Protein AF-A0A2E2VSA3-F1 (afdb_monomer)

Sequence (152 aa):
MIFGIPFWGWFSVFSFLLAIVAVYFAVRKPKVTLEYETIEQRTSLLNQCSELEVQWEKKQTECRKTKTQIKASRLSPDEQMNLLGFVDRLEHYCSEYADKVNKVYADIINNSKEDTLHYMNDIATLHRVNNKMRNDLATVDDKLNYARQYYT

Mean predicted aligned error: 12.58 Å

Radius of gyration: 30.44 Å; Cα contacts (8 Å, |Δi|>4): 62; chains: 1; bounding box: 83×21×91 Å

Secondary structure (DSSP, 8-state):
------HHHHHHHHHHHHHHHHHHHHHHHHHHHHHHHHHHHHHHHHHHHHHHHHHHHHHHHHHHHHHHHHHHS---HHHHHHHHHHHHHHHHHHHHHHHHHHHHHHHHHH-SSS-HHHHHHHHHHHHHHHHHHHHHHHHHHHHHHHHHHHH-

Nearest PDB structures (foldseek):
  8iyj-assembly1_U5  TM=3.182E-01  e=1.522E+00  Mus musculus
  8iyj-assembly1_S7  TM=3.814E-01  e=9.035E+00  Mus musculus

pLDDT: mean 75.81, std 9.34, range [35.84, 86.31]

Solvent-accessible surface area (backbone atoms only — not comparable to full-atom values): 8487 Å² total; per-residue (Å²): 138,81,87,78,76,61,73,66,60,57,54,52,52,52,53,51,51,51,49,51,51,50,50,52,50,64,55,48,52,60,51,54,51,52,52,48,54,51,50,52,52,51,52,51,52,49,50,54,45,52,50,50,51,57,57,45,56,53,47,55,54,47,46,54,50,52,48,54,48,51,72,72,45,86,59,55,72,68,58,36,50,52,51,46,56,49,44,52,50,47,58,48,53,50,52,58,48,51,54,50,48,52,48,53,48,50,47,62,73,71,48,90,83,75,52,72,68,56,54,50,51,50,50,53,51,50,51,51,53,52,54,50,52,52,54,56,52,49,55,51,50,52,54,50,51,51,49,53,73,78,68,111

Foldseek 3Di:
DDPDDDPVVVVVVVVVVVVVVVVVCVVVVVVVVVLVVLVVLLVVLLVLLVVLLVLLVVLLVLLVVLLVLLVVFPDDPVVSVVLNVLSVVLNVVSVVLNVLSVVLNVCSVPDSDDPSPVSVVSSVVSVVVSVVSVVVSVVSVVVSVVSVVPVD

Structure (mmCIF, N/CA/C/O backbone):
data_AF-A0A2E2VSA3-F1
#
_entry.id   AF-A0A2E2VSA3-F1
#
loop_
_atom_site.group_PDB
_atom_site.id
_atom_site.type_symbol
_atom_site.label_atom_id
_atom_site.label_alt_id
_atom_site.label_comp_id
_atom_site.label_asym_id
_atom_site.label_entity_id
_atom_site.label_seq_id
_atom_site.pdbx_PDB_ins_code
_atom_site.Cartn_x
_atom_site.Cartn_y
_atom_site.Cartn_z
_atom_site.occupancy
_atom_site.B_iso_or_equiv
_atom_site.auth_seq_id
_atom_site.auth_comp_id
_atom_site.auth_asym_id
_atom_site.auth_atom_id
_atom_site.pdbx_PDB_model_num
ATOM 1 N N . MET A 1 1 ? 58.737 -3.335 -58.495 1.00 35.84 1 MET A N 1
ATOM 2 C CA . MET A 1 1 ? 57.385 -2.780 -58.721 1.00 35.84 1 MET A CA 1
ATOM 3 C C . MET A 1 1 ? 56.669 -2.747 -57.384 1.00 35.84 1 MET A C 1
ATOM 5 O O . MET A 1 1 ? 56.246 -3.791 -56.913 1.00 35.84 1 MET A O 1
ATOM 9 N N . ILE A 1 2 ? 56.623 -1.588 -56.728 1.00 45.88 2 ILE A N 1
ATOM 10 C CA . ILE A 1 2 ? 55.845 -1.406 -55.497 1.00 45.88 2 ILE A CA 1
ATOM 11 C C . ILE A 1 2 ? 54.536 -0.750 -55.938 1.00 45.88 2 ILE A C 1
ATOM 13 O O . ILE A 1 2 ? 54.558 0.349 -56.487 1.00 45.88 2 ILE A O 1
ATOM 17 N N . PHE A 1 3 ? 53.422 -1.467 -55.788 1.00 46.75 3 PHE A N 1
ATOM 18 C CA . PHE A 1 3 ? 52.084 -0.967 -56.095 1.00 46.75 3 PHE A CA 1
ATOM 19 C C . PHE A 1 3 ? 51.751 0.185 -55.137 1.00 46.75 3 PHE A C 1
ATOM 21 O O . PHE A 1 3 ? 51.449 -0.031 -53.966 1.00 46.75 3 PHE A O 1
ATOM 28 N N . GLY A 1 4 ? 51.852 1.419 -55.632 1.00 50.22 4 GLY A N 1
ATOM 29 C CA . GLY A 1 4 ? 51.435 2.617 -54.913 1.00 50.22 4 GLY A CA 1
ATOM 30 C C . GLY A 1 4 ? 49.915 2.710 -54.900 1.00 50.22 4 GLY A C 1
ATOM 31 O O . GLY A 1 4 ? 49.310 3.144 -55.876 1.00 50.22 4 GLY A O 1
ATOM 32 N N . ILE A 1 5 ? 49.291 2.297 -53.800 1.00 58.72 5 ILE A N 1
ATOM 33 C CA . ILE A 1 5 ? 47.885 2.617 -53.537 1.00 58.72 5 ILE A CA 1
ATOM 34 C C . ILE A 1 5 ? 47.813 4.143 -53.342 1.00 58.72 5 ILE A C 1
ATOM 36 O O . ILE A 1 5 ? 48.565 4.672 -52.519 1.00 58.72 5 ILE A O 1
ATOM 40 N N . PRO A 1 6 ? 46.966 4.882 -54.083 1.00 56.97 6 PRO A N 1
ATOM 41 C CA . PRO A 1 6 ? 46.948 6.335 -54.006 1.00 56.97 6 PRO A CA 1
ATOM 42 C C . PRO A 1 6 ? 46.526 6.783 -52.603 1.00 56.97 6 PRO A C 1
ATOM 44 O O . PRO A 1 6 ? 45.507 6.342 -52.071 1.00 56.97 6 PRO A O 1
ATOM 47 N N . PHE A 1 7 ? 47.307 7.696 -52.026 1.00 55.72 7 PHE A N 1
ATOM 48 C CA . PHE A 1 7 ? 47.126 8.306 -50.700 1.00 55.72 7 PHE A CA 1
ATOM 49 C C . PHE A 1 7 ? 45.687 8.817 -50.449 1.00 55.72 7 PHE A C 1
ATOM 51 O O . PHE A 1 7 ? 45.186 8.797 -49.327 1.00 55.72 7 PHE A O 1
ATOM 58 N N . TRP A 1 8 ? 44.977 9.184 -51.520 1.00 54.69 8 TRP A N 1
ATOM 59 C CA . TRP A 1 8 ? 43.578 9.621 -51.517 1.00 54.69 8 TRP A CA 1
ATOM 60 C C . TRP A 1 8 ? 42.565 8.523 -51.143 1.00 54.69 8 TRP A C 1
ATOM 62 O O . TRP A 1 8 ? 41.554 8.816 -50.506 1.00 54.69 8 TRP A O 1
ATOM 72 N N . GLY A 1 9 ? 42.836 7.256 -51.477 1.00 58.00 9 GLY A N 1
ATOM 73 C CA . GLY A 1 9 ? 41.957 6.132 -51.125 1.00 58.00 9 GLY A CA 1
ATOM 74 C C . GLY A 1 9 ? 41.949 5.841 -49.622 1.00 58.00 9 GLY A C 1
ATOM 75 O O . GLY A 1 9 ? 40.901 5.559 -49.046 1.00 58.00 9 GLY A O 1
ATOM 76 N N . TRP A 1 10 ? 43.100 6.003 -48.964 1.00 58.75 10 TRP A N 1
ATOM 77 C CA . TRP A 1 10 ? 43.229 5.837 -47.514 1.00 58.75 10 TRP A CA 1
ATOM 78 C C . TRP A 1 10 ? 42.491 6.933 -46.741 1.00 58.75 10 TRP A C 1
ATOM 80 O O . TRP A 1 10 ? 41.826 6.639 -45.752 1.00 58.75 10 TRP A O 1
ATOM 90 N N . PHE A 1 11 ? 42.530 8.178 -47.225 1.00 63.50 11 PHE A N 1
ATOM 91 C CA . PHE A 1 11 ? 41.836 9.308 -46.597 1.00 63.50 11 PHE A CA 1
ATOM 92 C C . PHE A 1 11 ? 40.303 9.162 -46.641 1.00 63.50 11 PHE A C 1
ATOM 94 O O . PHE A 1 11 ? 39.607 9.507 -45.682 1.00 63.50 11 PHE A O 1
ATOM 101 N N . SER A 1 12 ? 39.778 8.596 -47.735 1.00 68.06 12 SER A N 1
ATOM 102 C CA . SER A 1 12 ? 38.348 8.309 -47.907 1.00 68.06 12 SER A CA 1
ATOM 103 C C . SER A 1 12 ? 37.868 7.193 -46.971 1.00 68.06 12 SER A C 1
ATOM 105 O O . SER A 1 12 ? 36.870 7.369 -46.273 1.00 68.06 12 SER A O 1
ATOM 107 N N . VAL A 1 13 ? 38.618 6.089 -46.870 1.00 73.38 13 VAL A N 1
ATOM 108 C CA . VAL A 1 13 ? 38.295 4.982 -45.953 1.00 73.38 13 VAL A CA 1
ATOM 109 C C . VAL A 1 13 ? 38.389 5.428 -44.493 1.00 73.38 13 VAL A C 1
ATOM 111 O O . VAL A 1 13 ? 37.511 5.105 -43.696 1.00 73.38 13 VAL A O 1
ATOM 114 N N . PHE A 1 14 ? 39.402 6.224 -44.139 1.00 74.38 14 PHE A N 1
ATOM 115 C CA . PHE A 1 14 ? 39.560 6.739 -42.778 1.00 74.38 14 PHE A CA 1
ATOM 116 C C . PHE A 1 14 ? 38.423 7.696 -42.389 1.00 74.38 14 PHE A C 1
ATOM 118 O O . PHE A 1 14 ? 37.871 7.585 -41.295 1.00 74.38 14 PHE A O 1
ATOM 125 N N . SER A 1 15 ? 38.004 8.577 -43.305 1.00 75.88 15 SER A N 1
ATOM 126 C CA . SER A 1 15 ? 36.841 9.456 -43.095 1.00 75.88 15 SER A CA 1
ATOM 127 C C . SER A 1 15 ? 35.540 8.665 -42.951 1.00 75.88 15 SER A C 1
ATOM 129 O O . SER A 1 15 ? 34.712 8.986 -42.100 1.00 75.88 15 SER A O 1
ATOM 131 N N . PHE A 1 16 ? 35.367 7.602 -43.739 1.00 77.75 16 PHE A N 1
ATOM 132 C CA . PHE A 1 16 ? 34.184 6.747 -43.665 1.00 77.75 16 PHE A CA 1
ATOM 133 C C . PHE A 1 16 ? 34.124 5.957 -42.348 1.00 77.75 16 PHE A C 1
ATOM 135 O O . PHE A 1 16 ? 33.075 5.892 -41.710 1.00 77.75 16 PHE A O 1
ATOM 142 N N . LEU A 1 17 ? 35.258 5.426 -41.881 1.00 79.19 17 LEU A N 1
ATOM 143 C CA . LEU A 1 17 ? 35.353 4.754 -40.582 1.00 79.19 17 LEU A CA 1
ATOM 144 C C . LEU A 1 17 ? 35.087 5.716 -39.418 1.00 79.19 17 LEU A C 1
ATOM 146 O O . LEU A 1 17 ? 34.346 5.364 -38.501 1.00 79.19 17 LEU A O 1
ATOM 150 N N . LEU A 1 18 ? 35.615 6.943 -39.468 1.00 80.19 18 LEU A N 1
ATOM 151 C CA . LEU A 1 18 ? 35.315 7.974 -38.470 1.00 80.19 18 LEU A CA 1
ATOM 152 C C . LEU A 1 18 ? 33.827 8.342 -38.454 1.00 80.19 18 LEU A C 1
ATOM 154 O O . LEU A 1 18 ? 33.257 8.491 -37.376 1.00 80.19 18 LEU A O 1
ATOM 158 N N . ALA A 1 19 ? 33.181 8.427 -39.620 1.00 79.94 19 ALA A N 1
ATOM 159 C CA . ALA A 1 19 ? 31.744 8.667 -39.711 1.00 79.94 19 ALA A CA 1
ATOM 160 C C . ALA A 1 19 ? 30.929 7.513 -39.101 1.00 79.94 19 ALA A C 1
ATOM 162 O O . ALA A 1 19 ? 30.007 7.764 -38.328 1.00 79.94 19 ALA A O 1
ATOM 163 N N . ILE A 1 20 ? 31.298 6.254 -39.367 1.00 81.31 20 ILE A N 1
ATOM 164 C CA . ILE A 1 20 ? 30.649 5.079 -38.760 1.00 81.31 20 ILE A CA 1
ATOM 165 C C . ILE A 1 20 ? 30.808 5.096 -37.239 1.00 81.31 20 ILE A C 1
ATOM 167 O O . ILE A 1 20 ? 29.836 4.879 -36.518 1.00 81.31 20 ILE A O 1
ATOM 171 N N . VAL A 1 21 ? 32.011 5.383 -36.738 1.00 80.38 21 VAL A N 1
ATOM 172 C CA . VAL A 1 21 ? 32.281 5.475 -35.299 1.00 80.38 21 VAL A CA 1
ATOM 173 C C . VAL A 1 21 ? 31.478 6.618 -34.673 1.00 80.38 21 VAL A C 1
ATOM 175 O O . VAL A 1 21 ? 30.842 6.420 -33.638 1.00 80.38 21 VAL A O 1
ATOM 178 N N . ALA A 1 22 ? 31.425 7.788 -35.313 1.00 77.12 22 ALA A N 1
ATOM 179 C CA . ALA A 1 22 ? 30.641 8.926 -34.843 1.00 77.12 22 ALA A CA 1
ATOM 180 C C . ALA A 1 22 ? 29.138 8.611 -34.794 1.00 77.12 22 ALA A C 1
ATOM 182 O O . ALA A 1 22 ? 28.503 8.880 -33.777 1.00 77.12 22 ALA A O 1
ATOM 183 N N . VAL A 1 23 ? 28.579 7.980 -35.834 1.00 77.81 23 VAL A N 1
ATOM 184 C CA . VAL A 1 23 ? 27.173 7.536 -35.862 1.00 77.81 23 VAL A CA 1
ATOM 185 C C . VAL A 1 23 ? 26.919 6.469 -34.798 1.00 77.81 23 VAL A C 1
ATOM 187 O O . VAL A 1 23 ? 25.933 6.549 -34.070 1.00 77.81 23 VAL A O 1
ATOM 190 N N . TYR A 1 24 ? 27.826 5.506 -34.636 1.00 76.94 24 TYR A N 1
ATOM 191 C CA . TYR A 1 24 ? 27.725 4.478 -33.604 1.00 76.94 24 TYR A CA 1
ATOM 192 C C . TYR A 1 24 ? 27.683 5.090 -32.197 1.00 76.94 24 TYR A C 1
ATOM 194 O O . TYR A 1 24 ? 26.800 4.754 -31.407 1.00 76.94 24 TYR A O 1
ATOM 202 N N . PHE A 1 25 ? 28.571 6.039 -31.885 1.00 70.38 25 PHE A N 1
ATOM 203 C CA . PHE A 1 25 ? 28.554 6.743 -30.600 1.00 70.38 25 PHE A CA 1
ATOM 204 C C . PHE A 1 25 ? 27.338 7.667 -30.449 1.00 70.38 25 PHE A C 1
ATOM 206 O O . PHE A 1 25 ? 26.762 7.724 -29.361 1.00 70.38 25 PHE A O 1
ATOM 213 N N . ALA A 1 26 ? 26.913 8.344 -31.517 1.00 70.06 26 ALA A N 1
ATOM 214 C CA . ALA A 1 26 ? 25.742 9.219 -31.518 1.00 70.06 26 ALA A CA 1
ATOM 215 C C . ALA A 1 26 ? 24.426 8.453 -31.334 1.00 70.06 26 ALA A C 1
ATOM 217 O O . ALA A 1 26 ? 23.502 9.000 -30.751 1.00 70.06 26 ALA A O 1
ATOM 218 N N . VAL A 1 27 ? 24.339 7.193 -31.775 1.00 68.12 27 VAL A N 1
ATOM 219 C CA . VAL A 1 27 ? 23.168 6.321 -31.571 1.00 68.12 27 VAL A CA 1
ATOM 220 C C . VAL A 1 27 ? 23.247 5.570 -30.238 1.00 68.12 27 VAL A C 1
ATOM 222 O O . VAL A 1 27 ? 22.223 5.324 -29.603 1.00 68.12 27 VAL A O 1
ATOM 225 N N . ARG A 1 28 ? 24.449 5.203 -29.779 1.00 68.56 28 ARG A N 1
ATOM 226 C CA . ARG A 1 28 ? 24.639 4.460 -28.524 1.00 68.56 28 ARG A CA 1
ATOM 227 C C . ARG A 1 28 ? 24.413 5.329 -27.288 1.00 68.56 28 ARG A C 1
ATOM 229 O O . ARG A 1 28 ? 23.790 4.855 -26.347 1.00 68.56 28 ARG A O 1
ATOM 236 N N . LYS A 1 29 ? 24.860 6.590 -27.295 1.00 62.75 29 LYS A N 1
ATOM 237 C CA . LYS A 1 29 ? 24.631 7.533 -26.184 1.00 62.75 29 LYS A CA 1
ATOM 238 C C . LYS A 1 29 ? 23.144 7.708 -25.826 1.00 62.75 29 LYS A C 1
ATOM 240 O O . LYS A 1 29 ? 22.823 7.429 -24.677 1.00 62.75 29 LYS A O 1
ATOM 245 N N . PRO A 1 30 ? 22.241 8.077 -26.760 1.00 65.94 30 PRO A N 1
ATOM 246 C CA . PRO A 1 30 ? 20.824 8.264 -26.457 1.00 65.94 30 PRO A CA 1
ATOM 247 C C . PRO A 1 30 ? 20.135 6.966 -26.024 1.00 65.94 30 PRO A C 1
ATOM 249 O O . PRO A 1 30 ? 19.264 7.011 -25.163 1.00 65.94 30 PRO A O 1
ATOM 252 N N . LYS A 1 31 ? 20.539 5.805 -26.565 1.00 63.03 31 LYS A N 1
ATOM 253 C CA . LYS A 1 31 ? 20.001 4.500 -26.141 1.00 63.03 31 LYS A CA 1
ATOM 254 C C . LYS A 1 31 ? 20.354 4.175 -24.692 1.00 63.03 31 LYS A C 1
ATOM 256 O O . LYS A 1 31 ? 19.474 3.799 -23.934 1.00 63.03 31 LYS A O 1
ATOM 261 N N . VAL A 1 32 ? 21.611 4.382 -24.298 1.00 63.00 32 VAL A N 1
ATOM 262 C CA . VAL A 1 32 ? 22.059 4.127 -22.919 1.00 63.00 32 VAL A CA 1
ATOM 263 C C . VAL A 1 32 ? 21.417 5.109 -21.937 1.00 63.00 32 VAL A C 1
ATOM 265 O O . VAL A 1 32 ? 21.014 4.699 -20.855 1.00 63.00 32 VAL A O 1
ATOM 268 N N . THR A 1 33 ? 21.272 6.388 -22.302 1.00 64.62 33 THR A N 1
ATOM 269 C CA . THR A 1 33 ? 20.573 7.359 -21.442 1.00 64.62 33 THR A CA 1
ATOM 270 C C . THR A 1 33 ? 19.087 7.045 -21.299 1.00 64.62 33 THR A C 1
ATOM 272 O O . THR A 1 33 ? 18.577 7.125 -20.190 1.00 64.62 33 THR A O 1
ATOM 275 N N . LEU A 1 34 ? 18.407 6.633 -22.375 1.00 63.72 34 LEU A N 1
ATOM 276 C CA . LEU A 1 34 ? 16.991 6.255 -22.322 1.00 63.72 34 LEU A CA 1
ATOM 277 C C . LEU A 1 34 ? 16.776 4.990 -21.474 1.00 63.72 34 LEU A C 1
ATOM 279 O O . LEU A 1 34 ? 15.836 4.917 -20.684 1.00 63.72 34 LEU A O 1
ATOM 283 N N . GLU A 1 35 ? 17.662 4.000 -21.607 1.00 63.88 35 GLU A N 1
ATOM 284 C CA . GLU A 1 35 ? 17.647 2.790 -20.778 1.00 63.88 35 GLU A CA 1
ATOM 285 C C . GLU A 1 35 ? 17.871 3.123 -19.298 1.00 63.88 35 GLU A C 1
ATOM 287 O O . GLU A 1 35 ? 17.158 2.607 -18.439 1.00 63.88 35 GLU A O 1
ATOM 292 N N . TYR A 1 36 ? 18.806 4.025 -18.996 1.00 66.94 36 TYR A N 1
ATOM 293 C CA . TYR A 1 36 ? 19.084 4.461 -17.630 1.00 66.94 36 TYR A CA 1
ATOM 294 C C . TYR A 1 36 ? 17.902 5.224 -17.009 1.00 66.94 36 TYR A C 1
ATOM 296 O O . TYR A 1 36 ? 17.477 4.895 -15.904 1.00 66.94 36 TYR A O 1
ATOM 304 N N . GLU A 1 37 ? 17.304 6.164 -17.744 1.00 69.69 37 GLU A N 1
ATOM 305 C CA . GLU A 1 37 ? 16.120 6.914 -17.300 1.00 69.69 37 GLU A CA 1
ATOM 306 C C . GLU A 1 37 ? 14.924 5.982 -17.032 1.00 69.69 37 GLU A C 1
ATOM 308 O O . GLU A 1 37 ? 14.221 6.123 -16.031 1.00 69.69 37 GLU A O 1
ATOM 313 N N . THR A 1 38 ? 14.746 4.954 -17.867 1.00 71.31 38 THR A N 1
ATOM 314 C CA . THR A 1 38 ? 13.700 3.934 -17.675 1.00 71.31 38 THR A CA 1
ATOM 315 C C . THR A 1 38 ? 13.949 3.090 -16.415 1.00 71.31 38 THR A C 1
ATOM 317 O O . THR A 1 38 ? 13.013 2.781 -15.673 1.00 71.31 38 THR A O 1
ATOM 320 N N . ILE A 1 39 ? 15.207 2.726 -16.136 1.00 72.81 39 ILE A N 1
ATOM 321 C CA . ILE A 1 39 ? 15.594 1.971 -14.931 1.00 72.81 39 ILE A CA 1
ATOM 322 C C . ILE A 1 39 ? 15.390 2.811 -13.664 1.00 72.81 39 ILE A C 1
ATOM 324 O O . ILE A 1 39 ? 14.850 2.300 -12.677 1.00 72.81 39 ILE A O 1
ATOM 328 N N . GLU A 1 40 ? 15.777 4.087 -13.674 1.00 78.94 40 GLU A N 1
ATOM 329 C CA . GLU A 1 40 ? 15.579 4.990 -12.535 1.00 78.94 40 GLU A CA 1
ATOM 330 C C . GLU A 1 40 ? 14.093 5.207 -12.231 1.00 78.94 40 GLU A C 1
ATOM 332 O O . GLU A 1 40 ? 13.676 5.089 -11.076 1.00 78.94 40 GLU A O 1
ATOM 337 N N . GLN A 1 41 ? 13.269 5.436 -13.259 1.00 76.88 41 GLN A N 1
ATOM 338 C CA . GLN A 1 41 ? 11.818 5.566 -13.100 1.00 76.88 41 GLN A CA 1
ATOM 339 C C . GLN A 1 41 ? 11.201 4.302 -12.496 1.00 76.88 41 GLN A C 1
ATOM 341 O O . GLN A 1 41 ? 10.442 4.380 -11.530 1.00 76.88 41 GLN A O 1
ATOM 346 N N . ARG A 1 42 ? 11.570 3.123 -13.005 1.00 73.88 42 ARG A N 1
ATOM 347 C CA . ARG A 1 42 ? 11.086 1.838 -12.483 1.00 73.88 42 ARG A CA 1
ATOM 348 C C . ARG A 1 42 ? 11.499 1.613 -11.031 1.00 73.88 42 ARG A C 1
ATOM 350 O O . ARG A 1 42 ? 10.681 1.193 -10.218 1.00 73.88 42 ARG A O 1
ATOM 357 N N . THR A 1 43 ? 12.746 1.930 -10.695 1.00 79.44 43 T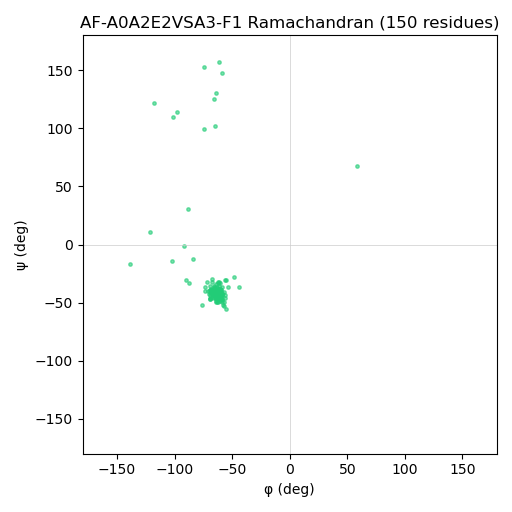HR A N 1
ATOM 358 C CA . THR A 1 43 ? 13.259 1.828 -9.321 1.00 79.44 43 THR A CA 1
ATOM 359 C C . THR A 1 43 ? 12.496 2.766 -8.385 1.00 79.44 43 THR A C 1
ATOM 361 O O . THR A 1 43 ? 12.131 2.373 -7.280 1.00 79.44 43 THR A O 1
ATOM 364 N N . SER A 1 44 ? 12.174 3.980 -8.840 1.00 82.38 44 SER A N 1
ATOM 365 C CA . SER A 1 44 ? 11.349 4.923 -8.079 1.00 82.38 44 SER A CA 1
ATOM 366 C C . SER A 1 44 ? 9.933 4.395 -7.825 1.00 82.38 44 SER A C 1
ATOM 368 O O . SER A 1 44 ? 9.447 4.477 -6.698 1.00 82.38 44 SER A O 1
ATOM 370 N N . LEU A 1 45 ? 9.279 3.801 -8.830 1.00 79.44 45 LEU A N 1
ATOM 371 C CA . LEU A 1 45 ? 7.943 3.214 -8.665 1.00 79.44 45 LEU A CA 1
ATOM 372 C C . LEU A 1 45 ? 7.953 2.014 -7.710 1.00 79.44 45 LEU A C 1
ATOM 374 O O . LEU A 1 45 ? 7.074 1.908 -6.858 1.00 79.44 45 LEU A O 1
ATOM 378 N N . LEU A 1 46 ? 8.973 1.152 -7.788 1.00 80.06 46 LEU A N 1
ATOM 379 C CA . LEU A 1 46 ? 9.145 0.042 -6.845 1.00 80.06 46 LEU A CA 1
ATOM 380 C C . LEU A 1 46 ? 9.323 0.539 -5.408 1.00 80.06 46 LEU A C 1
ATOM 382 O O . LEU A 1 46 ? 8.716 -0.016 -4.493 1.00 80.06 46 LEU A O 1
ATOM 386 N N . ASN A 1 47 ? 10.098 1.607 -5.211 1.00 83.69 47 ASN A N 1
ATOM 387 C CA . ASN A 1 47 ? 10.263 2.226 -3.898 1.00 83.69 47 ASN A CA 1
ATOM 388 C C . ASN A 1 47 ? 8.941 2.809 -3.375 1.00 83.69 47 ASN A C 1
ATOM 390 O O . ASN A 1 47 ? 8.621 2.615 -2.206 1.00 83.69 47 ASN A O 1
ATOM 394 N N . GLN A 1 48 ? 8.144 3.460 -4.229 1.00 82.06 48 GLN A N 1
ATOM 395 C CA . GLN A 1 48 ? 6.818 3.972 -3.853 1.00 82.06 48 GLN A CA 1
ATOM 396 C C . GLN A 1 48 ? 5.850 2.840 -3.469 1.00 82.06 48 GLN A C 1
ATOM 398 O O . GLN A 1 48 ? 5.144 2.948 -2.468 1.00 82.06 48 GLN A O 1
ATOM 403 N N . CYS A 1 49 ? 5.841 1.728 -4.212 1.00 77.88 49 CYS A N 1
ATOM 404 C CA . CYS A 1 49 ? 5.058 0.539 -3.859 1.00 77.88 49 CYS A CA 1
ATOM 405 C C . CYS A 1 49 ? 5.502 -0.071 -2.525 1.00 77.88 49 CYS A C 1
ATOM 407 O O . CYS A 1 49 ? 4.659 -0.376 -1.686 1.00 77.88 49 CYS A O 1
ATOM 409 N N . SER A 1 50 ? 6.813 -0.202 -2.314 1.00 77.50 50 SER A N 1
ATOM 410 C CA . SER A 1 50 ? 7.374 -0.725 -1.066 1.00 77.50 50 SER A CA 1
ATOM 411 C C . SER A 1 50 ? 7.031 0.169 0.131 1.00 77.50 50 SER A C 1
ATOM 413 O O . SER A 1 50 ? 6.654 -0.317 1.196 1.00 77.50 50 SER A O 1
ATOM 415 N N . GLU A 1 51 ? 7.081 1.491 -0.041 1.00 82.31 51 GLU A N 1
ATOM 416 C CA . GLU A 1 51 ? 6.662 2.423 1.002 1.00 82.31 51 GLU A CA 1
ATOM 417 C C . GLU A 1 51 ? 5.166 2.285 1.319 1.00 82.31 51 GLU A C 1
ATOM 419 O O . GLU A 1 51 ? 4.778 2.272 2.492 1.00 82.31 51 GLU A O 1
ATOM 424 N N . LEU A 1 52 ? 4.324 2.148 0.290 1.00 78.00 52 LEU A N 1
ATOM 425 C CA . LEU A 1 52 ? 2.894 1.918 0.463 1.00 78.00 52 LEU A CA 1
ATOM 426 C C . LEU A 1 52 ? 2.620 0.634 1.245 1.00 78.00 52 LEU A C 1
ATOM 428 O O . LEU A 1 52 ? 1.787 0.675 2.143 1.00 78.00 52 LEU A O 1
ATOM 432 N N . GLU A 1 53 ? 3.329 -0.458 0.962 1.00 78.00 53 GLU A N 1
ATOM 433 C CA . GLU A 1 53 ? 3.226 -1.729 1.691 1.00 78.00 53 GLU A CA 1
ATOM 434 C C . GLU A 1 53 ? 3.575 -1.568 3.183 1.00 78.00 53 GLU A C 1
ATOM 436 O O . GLU A 1 53 ? 2.813 -1.971 4.062 1.00 78.00 53 GLU A O 1
ATOM 441 N N . VAL A 1 54 ? 4.664 -0.867 3.507 1.00 81.19 54 VAL A N 1
ATOM 442 C CA . VAL A 1 54 ? 5.051 -0.627 4.909 1.00 81.19 54 VAL A CA 1
ATOM 443 C C . VAL A 1 54 ? 4.047 0.273 5.637 1.00 81.19 54 VAL A C 1
ATOM 445 O O . VAL A 1 54 ? 3.693 0.029 6.796 1.00 81.19 54 VAL A O 1
ATOM 448 N N . GLN A 1 55 ? 3.580 1.349 4.995 1.00 79.56 55 GLN A N 1
ATOM 449 C CA . GLN A 1 55 ? 2.530 2.203 5.565 1.00 79.56 55 GLN A CA 1
ATOM 450 C C . GLN A 1 55 ? 1.237 1.413 5.788 1.00 79.56 55 GLN A C 1
ATOM 452 O O . GLN A 1 55 ? 0.492 1.667 6.738 1.00 79.56 55 GLN A O 1
ATOM 457 N N . TRP A 1 56 ? 0.994 0.442 4.920 1.00 75.25 56 TRP A N 1
ATOM 458 C CA . TRP A 1 56 ? -0.175 -0.402 4.924 1.00 75.25 56 TRP A CA 1
ATOM 459 C C . TRP A 1 56 ? -0.208 -1.381 6.111 1.00 75.25 56 TRP A C 1
ATOM 461 O O . TRP A 1 56 ? -1.196 -1.439 6.850 1.00 75.25 56 TRP A O 1
ATOM 471 N N . GLU A 1 57 ? 0.894 -2.075 6.389 1.00 79.12 57 GLU A N 1
ATOM 472 C CA . GLU A 1 57 ? 1.019 -2.962 7.559 1.00 79.12 57 GLU A CA 1
ATOM 473 C C . GLU A 1 57 ? 0.834 -2.220 8.891 1.00 79.12 57 GLU A C 1
ATOM 475 O O . GLU A 1 57 ? 0.174 -2.704 9.825 1.00 79.12 57 GLU A O 1
ATOM 480 N N . LYS A 1 58 ? 1.377 -0.998 8.973 1.00 81.44 58 LYS A N 1
ATOM 481 C CA . LYS A 1 58 ? 1.186 -0.123 10.137 1.00 81.44 58 LYS A CA 1
ATOM 482 C C . LYS A 1 58 ? -0.297 0.150 10.369 1.00 81.44 58 LYS A C 1
ATOM 484 O O . LYS A 1 58 ? -0.766 0.027 11.499 1.00 81.44 58 LYS A O 1
ATOM 489 N N . LYS A 1 59 ? -1.057 0.413 9.306 1.00 78.38 59 LYS A N 1
ATOM 490 C CA . LYS A 1 59 ? -2.501 0.667 9.390 1.00 78.38 59 LYS A CA 1
ATOM 491 C C . LYS A 1 59 ? -3.318 -0.540 9.791 1.00 78.38 59 LYS A C 1
ATOM 493 O O . LYS A 1 59 ? -4.240 -0.385 10.585 1.00 78.38 59 LYS A O 1
ATOM 498 N N . GLN A 1 60 ? -2.993 -1.736 9.304 1.00 79.19 60 GLN A N 1
ATOM 499 C CA . GLN A 1 60 ? -3.646 -2.950 9.805 1.00 79.19 60 GLN A CA 1
ATOM 500 C C . GLN A 1 60 ? -3.434 -3.106 11.313 1.00 79.19 60 GLN A C 1
ATOM 502 O O . GLN A 1 60 ? -4.362 -3.440 12.052 1.00 79.19 60 GLN A O 1
ATOM 507 N N . THR A 1 61 ? -2.219 -2.822 11.781 1.00 83.25 61 THR A N 1
ATOM 508 C CA . THR A 1 61 ? -1.898 -2.868 13.208 1.00 83.25 61 THR A CA 1
ATOM 509 C C . THR A 1 61 ? -2.684 -1.815 13.994 1.00 83.25 61 THR A C 1
ATOM 511 O O . THR A 1 61 ? -3.199 -2.117 15.072 1.00 83.25 61 THR A O 1
ATOM 514 N N . GLU A 1 62 ? -2.821 -0.598 13.464 1.00 81.81 62 GLU A N 1
ATOM 515 C CA . GLU A 1 62 ? -3.653 0.455 14.058 1.00 81.81 62 GLU A CA 1
ATOM 516 C C . GLU A 1 62 ? -5.137 0.066 14.080 1.00 81.81 62 GLU A C 1
ATOM 518 O O . GLU A 1 62 ? -5.746 0.137 15.142 1.00 81.81 62 GLU A O 1
ATOM 523 N N . CYS A 1 63 ? -5.694 -0.470 12.989 1.00 78.31 63 CYS A N 1
ATOM 524 C CA . CYS A 1 63 ? -7.079 -0.953 12.938 1.00 78.31 63 CYS A CA 1
ATOM 525 C C . CYS A 1 63 ? -7.354 -2.001 14.025 1.00 78.31 63 CYS A C 1
ATOM 527 O O . CYS A 1 63 ? -8.332 -1.886 14.764 1.00 78.31 63 CYS A O 1
ATOM 529 N N . ARG A 1 64 ? -6.453 -2.977 14.201 1.00 83.06 64 ARG A N 1
ATOM 530 C CA . ARG A 1 64 ? -6.570 -4.000 15.257 1.00 83.06 64 ARG A CA 1
ATOM 531 C C . ARG A 1 64 ? -6.514 -3.399 16.664 1.00 83.06 64 ARG A C 1
ATOM 533 O O . ARG A 1 64 ? -7.255 -3.826 17.557 1.00 83.06 64 ARG A O 1
ATOM 540 N N . LYS A 1 65 ? -5.653 -2.400 16.881 1.00 83.62 65 LYS A N 1
ATOM 541 C CA . LYS A 1 65 ? -5.579 -1.662 18.153 1.00 83.62 65 LYS A CA 1
ATOM 542 C C . LYS A 1 65 ? -6.877 -0.900 18.417 1.00 83.62 65 LYS A C 1
ATOM 544 O O . LYS A 1 65 ? -7.465 -1.081 19.482 1.00 83.62 65 LYS A O 1
ATOM 549 N N . THR A 1 66 ? -7.366 -0.136 17.444 1.00 80.88 66 THR A N 1
ATOM 550 C CA . THR A 1 66 ? -8.631 0.608 17.516 1.00 80.88 66 THR A CA 1
ATOM 551 C C . THR A 1 66 ? -9.810 -0.330 17.773 1.00 80.88 66 THR A C 1
ATOM 553 O O . THR A 1 66 ? -10.613 -0.076 18.664 1.00 80.88 66 THR A O 1
ATOM 556 N N . LYS A 1 67 ? -9.872 -1.485 17.101 1.00 82.62 67 LYS A N 1
ATOM 557 C CA . LYS A 1 67 ? -10.877 -2.535 17.345 1.00 82.62 67 LYS A CA 1
ATOM 558 C C . LYS A 1 67 ? -10.875 -3.012 18.797 1.00 82.62 67 LYS A C 1
ATOM 560 O O . LYS A 1 67 ? -11.933 -3.164 19.405 1.00 82.62 67 LYS A O 1
ATOM 565 N N . THR A 1 68 ? -9.691 -3.218 19.371 1.00 84.94 68 THR A N 1
ATOM 566 C CA . THR A 1 68 ? -9.535 -3.613 20.780 1.00 84.94 68 THR A CA 1
ATOM 567 C C . THR A 1 68 ? -9.996 -2.500 21.723 1.00 84.94 68 THR A C 1
ATOM 569 O O . THR A 1 68 ? -10.691 -2.768 22.701 1.00 84.94 68 THR A O 1
ATOM 572 N N . GLN A 1 69 ? -9.680 -1.244 21.404 1.00 83.38 69 GLN A N 1
ATOM 573 C CA . GLN A 1 69 ? -10.123 -0.083 22.177 1.00 83.38 69 GLN A CA 1
ATOM 574 C C . GLN A 1 69 ? -11.640 0.120 22.117 1.00 83.38 69 GLN A C 1
ATOM 576 O O . GLN A 1 69 ? -12.239 0.384 23.154 1.00 83.38 69 GLN A O 1
ATOM 581 N N . ILE A 1 70 ? -12.278 -0.065 20.956 1.00 81.06 70 ILE A N 1
ATOM 582 C CA . ILE A 1 70 ? -13.742 -0.003 20.823 1.00 81.06 70 ILE A CA 1
ATOM 583 C C . ILE A 1 70 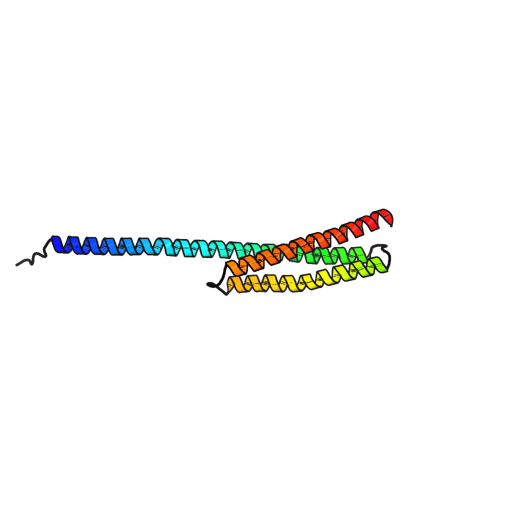? -14.394 -1.070 21.703 1.00 81.06 70 ILE A C 1
ATOM 585 O O . ILE A 1 70 ? -15.324 -0.759 22.445 1.00 81.06 70 ILE A O 1
ATOM 589 N N . LYS A 1 71 ? -13.879 -2.307 21.697 1.00 82.19 71 LYS A N 1
ATOM 590 C CA . LYS A 1 71 ? -14.384 -3.388 22.565 1.00 82.19 71 LYS A CA 1
ATOM 591 C C . LYS A 1 71 ? -14.247 -3.075 24.057 1.00 82.19 71 LYS A C 1
ATOM 593 O O . LYS A 1 71 ? -15.116 -3.453 24.831 1.00 82.19 71 LYS A O 1
ATOM 598 N N . ALA A 1 72 ? -13.170 -2.397 24.449 1.00 79.69 72 ALA A N 1
ATOM 599 C CA . ALA A 1 72 ? -12.921 -2.005 25.836 1.00 79.69 72 ALA A CA 1
ATOM 600 C C . ALA A 1 72 ? -13.614 -0.689 26.244 1.00 79.69 72 ALA A C 1
ATOM 602 O O . ALA A 1 72 ? -13.635 -0.347 27.426 1.00 79.69 72 ALA A O 1
ATOM 603 N N . SER A 1 73 ? -14.142 0.074 25.284 1.00 75.94 73 SER A N 1
ATOM 604 C CA . SER A 1 73 ? -14.809 1.351 25.543 1.00 75.94 73 SER A CA 1
ATOM 605 C C . SER A 1 73 ? -16.203 1.156 26.145 1.00 75.94 73 SER A C 1
ATOM 607 O O . SER A 1 73 ? -16.870 0.155 25.894 1.00 75.94 73 SER A O 1
ATOM 609 N N . ARG A 1 74 ? -16.662 2.149 26.914 1.00 71.94 74 ARG A N 1
ATOM 610 C CA . ARG A 1 74 ? -18.025 2.220 27.472 1.00 71.94 74 ARG A CA 1
ATOM 611 C C . ARG A 1 74 ? -19.017 2.905 26.524 1.00 71.94 74 ARG A C 1
ATOM 613 O O . ARG A 1 74 ? -19.931 3.588 26.973 1.00 71.94 74 ARG A O 1
ATOM 620 N N . LEU A 1 75 ? -18.798 2.781 25.219 1.00 75.19 75 LEU A N 1
ATOM 621 C CA . LEU A 1 75 ? -19.732 3.293 24.222 1.00 75.19 75 LEU A CA 1
ATOM 622 C C . LEU A 1 75 ? -21.098 2.617 24.356 1.00 75.19 75 LEU A C 1
ATOM 624 O O . LEU A 1 75 ? -21.198 1.493 24.858 1.00 75.19 75 LEU A O 1
ATOM 628 N N . SER A 1 76 ? -22.146 3.284 23.869 1.00 79.62 76 SER A N 1
ATOM 629 C CA . SER A 1 76 ? -23.444 2.625 23.741 1.00 79.62 76 SER A CA 1
ATOM 630 C C . SER A 1 76 ? -23.323 1.396 22.820 1.00 79.62 76 SER A C 1
ATOM 632 O O . SER A 1 76 ? -22.512 1.412 21.886 1.00 79.62 76 SER A O 1
ATOM 634 N N . PRO A 1 77 ? -24.108 0.323 23.042 1.00 81.00 77 PRO A N 1
ATOM 635 C CA . PRO A 1 77 ? -24.039 -0.886 22.217 1.00 81.00 77 PRO A CA 1
ATOM 636 C C . PRO A 1 77 ? -24.189 -0.604 20.714 1.00 81.00 77 PRO A C 1
ATOM 638 O O . PRO A 1 77 ? -23.492 -1.210 19.899 1.00 81.00 77 PRO A O 1
ATOM 641 N N . ASP A 1 78 ? -25.032 0.367 20.353 1.00 82.50 78 ASP A N 1
ATOM 642 C CA . ASP A 1 78 ? -25.258 0.777 18.966 1.00 82.50 78 ASP A CA 1
ATOM 643 C C . ASP A 1 78 ? -24.038 1.494 18.365 1.00 82.50 78 ASP A C 1
ATOM 645 O O . ASP A 1 78 ? -23.629 1.206 17.238 1.00 82.50 78 ASP A O 1
ATOM 649 N N . GLU A 1 79 ? -23.398 2.402 19.109 1.00 80.06 79 GLU A N 1
ATOM 650 C CA . GLU A 1 79 ? -22.166 3.071 18.668 1.00 80.06 79 GLU A CA 1
ATOM 651 C C . GLU A 1 79 ? -20.998 2.092 18.568 1.00 80.06 79 GLU A C 1
ATOM 653 O O . GLU A 1 79 ? -20.222 2.139 17.610 1.00 80.06 79 GLU A O 1
ATOM 658 N N . GLN A 1 80 ? -20.896 1.173 19.526 1.00 81.44 80 GLN A N 1
ATOM 659 C CA . GLN A 1 80 ? -19.867 0.146 19.546 1.00 81.44 80 GLN A CA 1
ATOM 660 C C . GLN A 1 80 ? -20.009 -0.796 18.345 1.00 81.44 80 GLN A C 1
ATOM 662 O O . GLN A 1 80 ? -19.026 -1.056 17.651 1.00 81.44 80 GLN A O 1
ATOM 667 N N . MET A 1 81 ? -21.227 -1.257 18.050 1.00 83.56 81 MET A N 1
ATOM 668 C CA . MET A 1 81 ? -21.515 -2.098 16.887 1.00 83.56 81 MET A CA 1
ATOM 669 C C . MET A 1 81 ? -21.213 -1.367 15.573 1.00 83.56 81 MET A C 1
ATOM 671 O O . MET A 1 81 ? -20.592 -1.940 14.676 1.00 83.56 81 MET A O 1
ATOM 675 N N . ASN A 1 82 ? -21.589 -0.090 15.468 1.00 82.81 82 ASN A N 1
ATOM 676 C CA . ASN A 1 82 ? -21.328 0.716 14.277 1.00 82.81 82 ASN A CA 1
ATOM 677 C C . ASN A 1 82 ? -19.828 0.933 14.033 1.00 82.81 82 ASN A C 1
ATOM 679 O O . ASN A 1 82 ? -19.364 0.790 12.898 1.00 82.81 82 ASN A O 1
ATOM 683 N N . LEU A 1 83 ? -19.061 1.250 15.081 1.00 81.19 83 LEU A N 1
ATOM 684 C CA . LEU A 1 83 ? -17.616 1.447 14.974 1.00 81.19 83 LEU A CA 1
ATOM 685 C C . LEU A 1 83 ? -16.876 0.131 14.724 1.00 81.19 83 LEU A C 1
ATOM 687 O O . LEU A 1 83 ? -15.979 0.106 13.887 1.00 81.19 83 LEU A O 1
ATOM 691 N N . LEU A 1 84 ? -17.272 -0.971 15.368 1.00 84.12 84 LEU A N 1
ATOM 692 C CA . LEU A 1 84 ? -16.702 -2.292 15.083 1.00 84.12 84 LEU A CA 1
ATOM 693 C C . LEU A 1 84 ? -16.974 -2.718 13.644 1.00 84.12 84 LEU A C 1
ATOM 695 O O . LEU A 1 84 ? -16.041 -3.093 12.944 1.00 84.12 84 LEU A O 1
ATOM 699 N N . GLY A 1 85 ? -18.213 -2.581 13.165 1.00 82.94 85 GLY A N 1
ATOM 700 C CA . GLY A 1 85 ? -18.551 -2.894 11.778 1.00 82.94 85 GLY A CA 1
ATOM 701 C C . GLY A 1 85 ? -17.808 -2.009 10.773 1.00 82.94 85 GLY A C 1
ATOM 702 O O . GLY A 1 85 ? -17.473 -2.454 9.677 1.00 82.94 85 GLY A O 1
ATOM 703 N N . PHE A 1 86 ? -17.518 -0.757 11.130 1.00 81.81 86 PHE A N 1
ATOM 704 C CA . PHE A 1 86 ? -16.684 0.119 10.311 1.00 81.81 86 PHE A CA 1
ATOM 705 C C . PHE A 1 86 ? -15.219 -0.327 10.287 1.00 81.81 86 PHE A C 1
ATOM 707 O O . PHE A 1 86 ? -14.636 -0.413 9.207 1.00 81.81 86 PHE A O 1
ATOM 714 N N . VAL A 1 87 ? -14.643 -0.659 11.445 1.00 81.19 87 VAL A N 1
ATOM 715 C CA . VAL A 1 87 ? -13.260 -1.144 11.541 1.00 81.19 87 VAL A CA 1
ATOM 716 C C . VAL A 1 87 ? -13.092 -2.504 10.864 1.00 81.19 87 VAL A C 1
ATOM 718 O O . VAL A 1 87 ? -12.091 -2.709 10.192 1.00 81.19 87 VAL A O 1
ATOM 721 N N . ASP A 1 88 ? -14.081 -3.393 10.937 1.00 82.88 88 ASP A N 1
ATOM 722 C CA . ASP A 1 88 ? -14.064 -4.680 10.230 1.00 82.88 88 ASP A CA 1
ATOM 723 C C . ASP A 1 88 ? -14.091 -4.493 8.708 1.00 82.88 88 ASP A C 1
ATOM 725 O O . ASP A 1 88 ? -13.357 -5.161 7.981 1.00 82.88 88 ASP A O 1
ATOM 729 N N . ARG A 1 89 ? -14.891 -3.540 8.206 1.00 80.12 89 ARG A N 1
ATOM 730 C CA . ARG A 1 89 ? -14.868 -3.176 6.781 1.00 80.12 89 ARG A CA 1
ATOM 731 C C . ARG A 1 89 ? -13.526 -2.587 6.377 1.00 80.12 89 ARG A C 1
ATOM 733 O O . ARG A 1 89 ? -13.022 -2.943 5.316 1.00 80.12 89 ARG A O 1
ATOM 740 N N . LEU A 1 90 ? -12.946 -1.716 7.206 1.00 78.88 90 LEU A N 1
ATOM 741 C CA . LEU A 1 90 ? -11.593 -1.216 6.982 1.00 78.88 90 LEU A CA 1
ATOM 742 C C . LEU A 1 90 ? -10.607 -2.385 6.927 1.00 78.88 90 LEU A C 1
ATOM 744 O O . LEU A 1 90 ? -9.942 -2.506 5.914 1.00 78.88 90 LEU A O 1
ATOM 748 N N . GLU A 1 91 ? -10.583 -3.294 7.910 1.00 78.38 91 GLU A N 1
ATOM 749 C CA . GLU A 1 91 ? -9.747 -4.513 7.927 1.00 78.38 91 GLU A CA 1
ATOM 750 C C . GLU A 1 91 ? -9.937 -5.417 6.693 1.00 78.38 91 GLU A C 1
ATOM 752 O O . GLU A 1 91 ? -8.986 -6.068 6.256 1.00 78.38 91 GLU A O 1
ATOM 757 N N . HIS A 1 92 ? -11.125 -5.438 6.093 1.00 81.12 92 HIS A N 1
ATOM 758 C CA . HIS A 1 92 ? -11.358 -6.166 4.850 1.00 81.12 92 HIS A CA 1
ATOM 759 C C . HIS A 1 92 ? -10.778 -5.443 3.627 1.00 81.12 92 HIS A C 1
ATOM 761 O O . HIS A 1 92 ? -9.960 -6.020 2.910 1.00 81.12 92 HIS A O 1
ATOM 767 N N . TYR A 1 93 ? -11.107 -4.157 3.438 1.00 76.94 93 TYR A N 1
ATOM 768 C CA . TYR A 1 93 ? -10.492 -3.322 2.393 1.00 76.94 93 TYR A CA 1
ATOM 769 C C . TYR A 1 93 ? -8.972 -3.287 2.514 1.00 76.94 93 TYR A C 1
ATOM 771 O O . TYR A 1 93 ? -8.248 -3.170 1.527 1.00 76.94 93 TYR A O 1
ATOM 779 N N . CYS A 1 94 ? -8.505 -3.409 3.748 1.00 71.62 94 CYS A N 1
ATOM 780 C CA . CYS A 1 94 ? -7.122 -3.495 4.111 1.00 71.62 94 CYS A CA 1
ATOM 781 C C . CYS A 1 94 ? -6.421 -4.707 3.476 1.00 71.62 94 CYS A C 1
ATOM 783 O O . CYS A 1 94 ? -5.294 -4.609 3.002 1.00 71.62 94 CYS A O 1
ATOM 785 N N . SER A 1 95 ? -7.073 -5.867 3.472 1.00 74.19 95 SER A N 1
ATOM 786 C CA . SER A 1 95 ? -6.531 -7.070 2.838 1.00 74.19 95 SER A CA 1
ATOM 787 C C . SER A 1 95 ? -6.508 -6.927 1.316 1.00 74.19 95 SER A C 1
ATOM 789 O O . SER A 1 95 ? -5.477 -7.154 0.693 1.00 74.19 95 SER A O 1
ATOM 791 N N . GLU A 1 96 ? -7.613 -6.467 0.722 1.00 77.81 96 GLU A N 1
ATOM 792 C CA . GLU A 1 96 ? -7.715 -6.300 -0.735 1.00 77.81 96 GLU A CA 1
ATOM 793 C C . GLU A 1 96 ? -6.715 -5.275 -1.288 1.00 77.81 96 GLU A C 1
ATOM 795 O O . GLU A 1 96 ? -6.245 -5.383 -2.422 1.00 77.81 96 GLU A O 1
ATOM 800 N N . TYR A 1 97 ? -6.403 -4.243 -0.503 1.00 76.75 97 TYR A N 1
ATOM 801 C CA . TYR A 1 97 ? -5.421 -3.234 -0.875 1.00 76.75 97 TYR A CA 1
ATOM 802 C C . TYR A 1 97 ? -4.001 -3.809 -0.909 1.00 76.75 97 TYR A C 1
ATOM 804 O O . TYR A 1 97 ? -3.262 -3.516 -1.848 1.00 76.75 97 TYR A O 1
ATOM 812 N N . ALA A 1 98 ? -3.635 -4.652 0.062 1.00 73.38 98 ALA A N 1
ATOM 813 C CA . ALA A 1 98 ? -2.337 -5.326 0.074 1.00 73.38 98 ALA A CA 1
ATOM 814 C C . ALA A 1 98 ? -2.154 -6.199 -1.178 1.00 73.38 98 ALA A C 1
ATOM 816 O O . ALA A 1 98 ? -1.129 -6.109 -1.850 1.00 73.38 98 ALA A O 1
ATOM 817 N N . ASP A 1 99 ? -3.189 -6.953 -1.561 1.00 83.25 99 ASP A N 1
ATOM 818 C CA . ASP A 1 99 ? -3.171 -7.767 -2.781 1.00 83.25 99 ASP A CA 1
ATOM 819 C C . ASP A 1 99 ? -2.979 -6.911 -4.042 1.00 83.25 99 ASP A C 1
ATOM 821 O O . ASP A 1 99 ? -2.231 -7.284 -4.949 1.00 83.25 99 ASP A O 1
ATOM 825 N N . LYS A 1 100 ? -3.603 -5.726 -4.097 1.00 83.44 100 LYS A N 1
ATOM 826 C CA . LYS A 1 100 ? -3.425 -4.778 -5.209 1.00 83.44 100 LYS A CA 1
ATOM 827 C C . LYS A 1 100 ? -2.016 -4.192 -5.261 1.00 83.44 100 LYS A C 1
ATOM 829 O O . LYS A 1 100 ? -1.459 -4.106 -6.352 1.00 83.44 100 LYS A O 1
ATOM 834 N N . VAL A 1 101 ? -1.434 -3.813 -4.122 1.00 79.31 101 VAL A N 1
ATOM 835 C CA . VAL A 1 101 ? -0.044 -3.324 -4.055 1.00 79.31 101 VAL A CA 1
ATOM 836 C C . VAL A 1 101 ? 0.921 -4.414 -4.517 1.00 79.31 101 VAL A C 1
ATOM 838 O O . VAL A 1 101 ? 1.756 -4.153 -5.380 1.00 79.31 101 VAL A O 1
ATOM 841 N N . ASN A 1 102 ? 0.752 -5.643 -4.025 1.00 83.00 102 ASN A N 1
ATOM 842 C CA . ASN A 1 102 ? 1.586 -6.786 -4.396 1.00 83.00 102 ASN A CA 1
ATOM 843 C C . ASN A 1 102 ? 1.478 -7.125 -5.883 1.00 83.00 102 ASN A C 1
ATOM 845 O O . ASN A 1 102 ? 2.483 -7.434 -6.522 1.00 83.00 102 ASN A O 1
ATOM 849 N N . LYS A 1 103 ? 0.274 -7.020 -6.453 1.00 84.62 103 LYS A N 1
ATOM 850 C CA . LYS A 1 103 ? 0.062 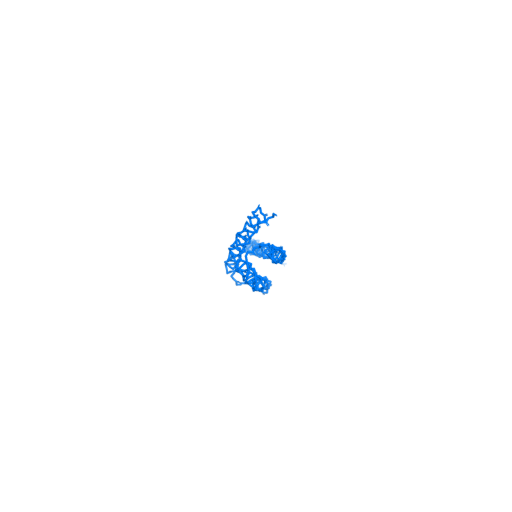-7.202 -7.888 1.00 84.62 103 LYS A CA 1
ATOM 851 C C . LYS A 1 103 ? 0.798 -6.140 -8.705 1.00 84.62 103 LYS A C 1
ATOM 853 O O . LYS A 1 103 ? 1.550 -6.499 -9.601 1.00 84.62 103 LYS A O 1
ATOM 858 N N . VAL A 1 104 ? 0.646 -4.858 -8.361 1.00 82.56 104 VAL A N 1
ATOM 859 C CA . VAL A 1 104 ? 1.352 -3.759 -9.045 1.00 82.56 104 VAL A CA 1
ATOM 860 C C . VAL A 1 104 ? 2.867 -3.927 -8.910 1.00 82.56 104 VAL A C 1
ATOM 862 O O . VAL A 1 104 ? 3.590 -3.771 -9.887 1.00 82.56 104 VAL A O 1
ATOM 865 N N . TYR A 1 105 ? 3.356 -4.315 -7.732 1.00 80.75 105 TYR A N 1
ATOM 866 C CA . TYR A 1 105 ? 4.773 -4.587 -7.498 1.00 80.75 105 TYR A CA 1
ATOM 867 C C . TYR A 1 105 ? 5.300 -5.726 -8.387 1.00 80.75 105 TYR A C 1
ATOM 869 O O . TYR A 1 105 ? 6.318 -5.571 -9.064 1.00 80.75 105 TYR A O 1
ATOM 877 N N . ALA A 1 106 ? 4.583 -6.851 -8.442 1.00 81.94 106 ALA A N 1
ATOM 878 C CA . ALA A 1 106 ? 4.932 -7.983 -9.296 1.00 81.94 106 ALA A CA 1
ATOM 879 C C . ALA A 1 106 ? 4.872 -7.621 -10.790 1.00 81.94 106 ALA A C 1
ATOM 881 O O . ALA A 1 106 ? 5.764 -8.003 -11.549 1.00 81.94 106 ALA A O 1
ATOM 882 N N . ASP A 1 107 ? 3.866 -6.853 -11.209 1.00 83.38 107 ASP A N 1
ATOM 883 C CA . ASP A 1 107 ? 3.709 -6.406 -12.593 1.00 83.38 107 ASP A CA 1
ATOM 884 C C . ASP A 1 107 ? 4.853 -5.463 -12.997 1.00 83.38 107 ASP A C 1
ATOM 886 O O . ASP A 1 107 ? 5.454 -5.655 -14.058 1.00 83.38 107 ASP A O 1
ATOM 890 N N . ILE A 1 108 ? 5.255 -4.532 -12.118 1.00 78.00 108 ILE A N 1
ATOM 891 C CA . ILE A 1 108 ? 6.422 -3.669 -12.347 1.00 78.00 108 ILE A CA 1
ATOM 892 C C . ILE A 1 108 ? 7.693 -4.507 -12.493 1.00 78.00 108 ILE A C 1
ATOM 894 O O . ILE A 1 108 ? 8.518 -4.156 -13.331 1.00 78.00 108 ILE A O 1
ATOM 898 N N . ILE A 1 109 ? 7.881 -5.598 -11.736 1.00 77.94 109 ILE A N 1
ATOM 899 C CA . ILE A 1 109 ? 9.064 -6.484 -11.820 1.00 77.94 109 ILE A CA 1
ATOM 900 C C . ILE A 1 109 ? 9.062 -7.360 -13.080 1.00 77.94 109 ILE A C 1
ATOM 902 O O . ILE A 1 109 ? 10.125 -7.588 -13.670 1.00 77.94 109 ILE A O 1
ATOM 906 N N . ASN A 1 110 ? 7.898 -7.832 -13.517 1.00 78.50 110 ASN A N 1
ATOM 907 C CA . ASN A 1 110 ? 7.799 -8.803 -14.606 1.00 78.50 110 ASN A CA 1
ATOM 908 C C . ASN A 1 110 ? 7.686 -8.150 -15.991 1.00 78.50 110 ASN A C 1
ATOM 910 O O . ASN A 1 110 ? 8.199 -8.698 -16.966 1.00 78.50 110 ASN A O 1
ATOM 914 N N . ASN A 1 111 ? 7.088 -6.961 -16.092 1.00 71.56 111 ASN A N 1
ATOM 915 C CA . ASN A 1 111 ? 6.867 -6.294 -17.373 1.00 71.56 111 ASN A CA 1
ATOM 916 C C . ASN A 1 111 ? 7.905 -5.187 -17.595 1.00 71.56 111 ASN A C 1
ATOM 918 O O . ASN A 1 111 ? 7.895 -4.153 -16.933 1.00 71.56 111 ASN A O 1
ATOM 922 N N . SER A 1 112 ? 8.825 -5.403 -18.542 1.00 57.91 112 SER A N 1
ATOM 923 C CA . SER A 1 112 ? 9.938 -4.475 -18.804 1.00 57.91 112 SER A CA 1
ATOM 924 C C . SER A 1 112 ? 9.650 -3.417 -19.881 1.00 57.91 112 SER A C 1
ATOM 926 O O . SER A 1 112 ? 10.562 -2.659 -20.210 1.00 57.91 112 SER A O 1
ATOM 928 N N . LYS A 1 113 ? 8.464 -3.413 -20.511 1.00 57.38 113 LYS A N 1
ATOM 929 C CA . LYS A 1 113 ? 8.231 -2.641 -21.749 1.00 57.38 113 LYS A CA 1
ATOM 930 C C . LYS A 1 113 ? 6.899 -1.905 -21.884 1.00 57.38 113 LYS A C 1
ATOM 932 O O . LYS A 1 113 ? 6.845 -1.015 -22.724 1.00 57.38 113 LYS A O 1
ATOM 937 N N . GLU A 1 114 ? 5.870 -2.214 -21.100 1.00 55.22 114 GLU A N 1
ATOM 938 C CA . GLU A 1 114 ? 4.555 -1.577 -21.260 1.00 55.22 114 GLU A CA 1
ATOM 939 C C . GLU A 1 114 ? 4.151 -0.782 -20.013 1.00 55.22 114 GLU A C 1
ATOM 941 O O . GLU A 1 114 ? 4.091 -1.302 -18.899 1.00 55.22 114 GLU A O 1
ATOM 946 N N . ASP A 1 115 ? 3.928 0.508 -20.271 1.00 65.06 115 ASP A N 1
ATOM 947 C CA . ASP A 1 115 ? 3.195 1.510 -19.505 1.00 65.06 115 ASP A CA 1
ATOM 948 C C . ASP A 1 115 ? 3.635 1.817 -18.068 1.00 65.06 115 ASP A C 1
ATOM 950 O O . ASP A 1 115 ? 2.863 1.722 -17.116 1.00 65.06 115 ASP A O 1
ATOM 954 N N . THR A 1 116 ? 4.826 2.411 -17.923 1.00 66.69 116 THR A N 1
ATOM 955 C CA . THR A 1 116 ? 5.197 3.213 -16.736 1.00 66.69 116 THR A CA 1
ATOM 956 C C . THR A 1 116 ? 4.066 4.166 -16.316 1.00 66.69 116 THR A C 1
ATOM 958 O O . THR A 1 116 ? 3.801 4.333 -15.129 1.00 66.69 116 THR A O 1
ATOM 961 N N . LEU A 1 117 ? 3.341 4.739 -17.286 1.00 70.12 117 LEU A N 1
ATOM 962 C CA . LEU A 1 117 ? 2.185 5.608 -17.051 1.00 70.12 117 LEU A CA 1
ATOM 963 C C . LEU A 1 117 ? 1.003 4.880 -16.382 1.00 70.12 117 LEU A C 1
ATOM 965 O O . LEU A 1 117 ? 0.339 5.462 -15.523 1.00 70.12 117 LEU A O 1
ATOM 969 N N . HIS A 1 118 ? 0.752 3.619 -16.743 1.00 78.38 118 HIS A N 1
ATOM 970 C CA . HIS A 1 118 ? -0.277 2.792 -16.112 1.00 78.38 118 HIS A CA 1
ATOM 971 C C . HIS A 1 118 ? 0.074 2.549 -14.643 1.00 78.38 118 HIS A C 1
ATOM 973 O O . HIS A 1 118 ? -0.736 2.831 -13.760 1.00 78.38 118 HIS A O 1
ATOM 979 N N . TYR A 1 119 ? 1.316 2.140 -14.363 1.00 79.31 119 TYR A N 1
ATOM 980 C CA . TYR A 1 119 ? 1.780 1.928 -12.989 1.00 79.31 119 TYR A CA 1
ATOM 981 C C . TYR A 1 119 ? 1.772 3.214 -12.157 1.00 79.31 119 TYR A C 1
ATOM 983 O O . TYR A 1 119 ? 1.398 3.185 -10.987 1.00 79.31 119 TYR A O 1
ATOM 991 N N . MET A 1 120 ? 2.108 4.363 -12.750 1.00 78.25 120 MET A N 1
ATOM 992 C CA . MET A 1 120 ? 1.994 5.661 -12.075 1.00 78.25 120 MET A CA 1
ATOM 993 C C . MET A 1 120 ? 0.551 5.977 -11.665 1.00 78.25 120 MET A C 1
ATOM 995 O O . MET A 1 120 ? 0.321 6.477 -10.564 1.00 78.25 120 MET A O 1
ATOM 999 N N . ASN A 1 121 ? -0.427 5.686 -12.526 1.00 82.81 121 ASN A N 1
ATOM 1000 C CA . ASN A 1 121 ? -1.837 5.916 -12.214 1.00 82.81 121 ASN A CA 1
ATOM 1001 C C . ASN A 1 121 ? -2.355 4.954 -11.131 1.00 82.81 121 ASN A C 1
ATOM 1003 O O . ASN A 1 121 ? -3.094 5.370 -10.230 1.00 82.81 121 ASN A O 1
ATOM 1007 N N . ASP A 1 122 ? -1.927 3.691 -11.173 1.00 83.88 122 ASP A N 1
ATOM 1008 C CA . ASP A 1 122 ? -2.247 2.707 -10.139 1.00 83.88 122 ASP A CA 1
ATOM 1009 C C . ASP A 1 122 ? -1.667 3.123 -8.786 1.00 83.88 122 ASP A C 1
ATOM 1011 O O . ASP A 1 122 ? -2.404 3.212 -7.802 1.00 83.88 122 ASP A O 1
ATOM 1015 N N . ILE A 1 123 ? -0.382 3.486 -8.737 1.00 82.88 123 ILE A N 1
ATOM 1016 C CA . ILE A 1 123 ? 0.289 3.965 -7.521 1.00 82.88 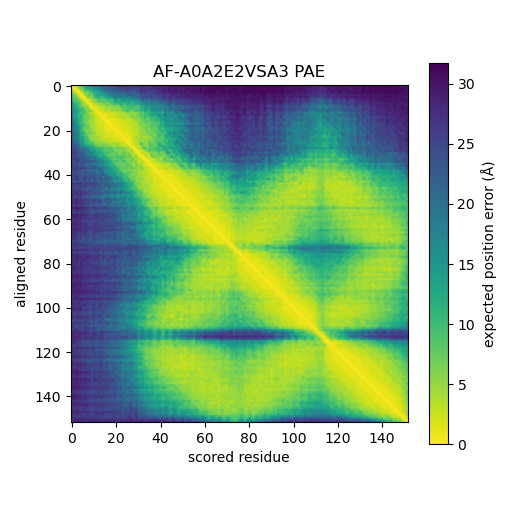123 ILE A CA 1
ATOM 1017 C C . ILE A 1 123 ? -0.380 5.241 -6.992 1.00 82.88 123 ILE A C 1
ATOM 1019 O O . ILE A 1 123 ? -0.641 5.355 -5.792 1.00 82.88 123 ILE A O 1
ATOM 1023 N N . ALA A 1 124 ? -0.751 6.185 -7.862 1.00 83.31 124 ALA A N 1
ATOM 1024 C CA . ALA A 1 124 ? -1.472 7.391 -7.453 1.00 83.31 124 ALA A CA 1
ATOM 1025 C C . ALA A 1 124 ? -2.856 7.072 -6.857 1.00 83.31 124 ALA A C 1
ATOM 1027 O O . ALA A 1 124 ? -3.276 7.682 -5.867 1.00 83.31 124 ALA A O 1
ATOM 1028 N N . THR A 1 125 ? -3.571 6.106 -7.434 1.00 86.31 125 THR A N 1
ATOM 1029 C CA . THR A 1 125 ? -4.866 5.640 -6.920 1.00 86.31 125 THR A CA 1
ATOM 1030 C C . THR A 1 125 ? -4.700 4.965 -5.564 1.00 86.31 125 THR A C 1
ATOM 1032 O O . THR A 1 125 ? -5.456 5.257 -4.632 1.00 86.31 125 THR A O 1
ATOM 1035 N N . LEU A 1 126 ? -3.665 4.140 -5.424 1.00 84.31 126 LEU A N 1
ATOM 1036 C CA . LEU A 1 126 ? -3.292 3.492 -4.177 1.00 84.31 126 LEU A CA 1
ATOM 1037 C C . LEU A 1 126 ? -2.996 4.541 -3.086 1.00 84.31 126 LEU A C 1
ATOM 1039 O O . LEU A 1 126 ? -3.625 4.519 -2.027 1.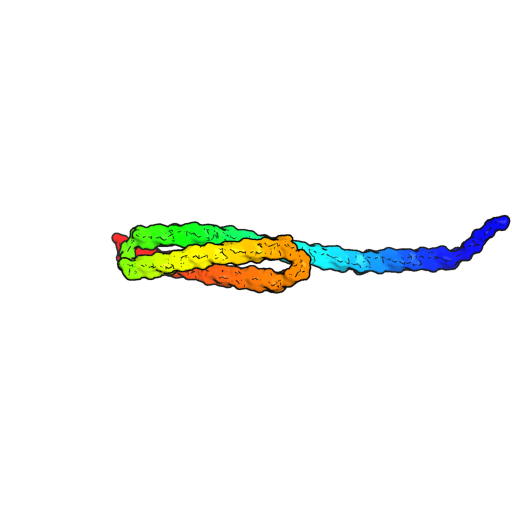00 84.31 126 LEU A O 1
ATOM 1043 N N . HIS A 1 127 ? -2.193 5.569 -3.378 1.00 83.12 127 HIS A N 1
ATOM 1044 C CA . HIS A 1 127 ? -1.965 6.689 -2.456 1.00 83.12 127 HIS A CA 1
ATOM 1045 C C . HIS A 1 127 ? -3.250 7.413 -2.033 1.00 83.12 127 HIS A C 1
ATOM 1047 O O . HIS A 1 127 ? -3.400 7.762 -0.859 1.00 83.12 127 HIS A O 1
ATOM 1053 N N . ARG A 1 128 ? -4.200 7.646 -2.949 1.00 85.44 128 ARG A N 1
ATOM 1054 C CA . ARG A 1 128 ? -5.484 8.285 -2.602 1.00 85.44 128 ARG A CA 1
ATOM 1055 C C . ARG A 1 128 ? -6.296 7.434 -1.633 1.00 85.44 128 ARG A C 1
ATOM 1057 O O . ARG A 1 128 ? -6.820 7.965 -0.654 1.00 85.44 128 ARG 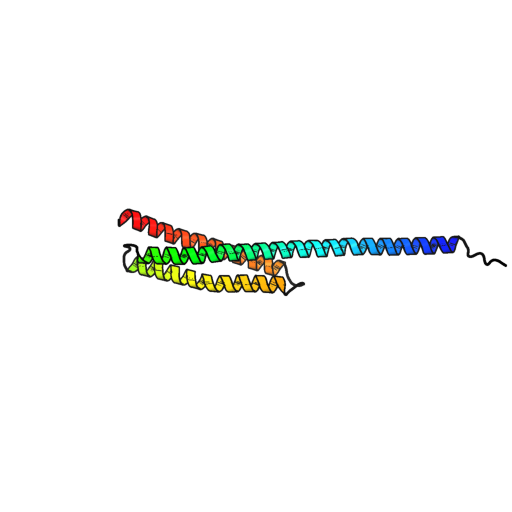A O 1
ATOM 1064 N N . VAL A 1 129 ? -6.388 6.132 -1.891 1.00 82.50 129 VAL A N 1
ATOM 1065 C CA . VAL A 1 129 ? -7.092 5.190 -1.011 1.00 82.50 129 VAL A CA 1
ATOM 1066 C C . VAL A 1 129 ? -6.411 5.134 0.353 1.00 82.50 129 VAL A C 1
ATOM 1068 O O . VAL A 1 129 ? -7.082 5.268 1.376 1.00 82.50 129 VAL A O 1
ATOM 1071 N N . ASN A 1 130 ? -5.080 5.054 0.374 1.00 82.44 130 ASN A N 1
ATOM 1072 C CA . ASN A 1 130 ? -4.296 5.090 1.599 1.00 82.44 130 ASN A CA 1
ATOM 1073 C C . ASN A 1 130 ? -4.581 6.378 2.398 1.00 82.44 130 ASN A C 1
ATOM 1075 O O . ASN A 1 130 ? -4.936 6.322 3.575 1.00 82.44 130 ASN A O 1
ATOM 1079 N N . ASN A 1 131 ? -4.539 7.552 1.770 1.00 84.75 131 ASN A N 1
ATOM 1080 C CA . ASN A 1 131 ? -4.843 8.815 2.449 1.00 84.75 131 ASN A CA 1
ATOM 1081 C C . ASN A 1 131 ? -6.275 8.871 2.992 1.00 84.75 131 ASN A C 1
ATOM 1083 O O . ASN A 1 131 ? -6.476 9.295 4.130 1.00 84.75 131 ASN A O 1
ATOM 1087 N N . LYS A 1 132 ? -7.257 8.390 2.223 1.00 85.50 132 LYS A N 1
ATOM 1088 C CA . LYS A 1 132 ? -8.649 8.303 2.674 1.00 85.50 132 LYS A CA 1
ATOM 1089 C C . LYS A 1 132 ? -8.775 7.436 3.928 1.00 85.50 132 LYS A C 1
ATOM 1091 O O . LYS A 1 132 ? -9.307 7.897 4.930 1.00 85.50 132 LYS A O 1
ATOM 1096 N N . MET A 1 133 ? -8.189 6.240 3.913 1.00 79.06 133 MET A N 1
ATOM 1097 C CA . MET A 1 133 ? -8.216 5.328 5.060 1.00 79.06 133 MET A CA 1
ATOM 1098 C C . MET A 1 133 ? -7.554 5.924 6.303 1.00 79.06 133 MET A C 1
ATOM 1100 O O . MET A 1 133 ? -7.982 5.653 7.418 1.00 79.06 133 MET A O 1
ATOM 1104 N N . ARG A 1 134 ? -6.514 6.755 6.134 1.00 83.12 134 ARG A N 1
ATOM 1105 C CA . ARG A 1 134 ? -5.889 7.464 7.262 1.00 83.12 134 ARG A CA 1
ATOM 1106 C C . ARG A 1 134 ? -6.886 8.400 7.946 1.00 83.12 134 ARG A C 1
ATOM 1108 O O . ARG A 1 134 ? -6.958 8.430 9.168 1.00 83.12 134 ARG A O 1
ATOM 1115 N N . ASN A 1 135 ? -7.642 9.154 7.153 1.00 85.00 135 ASN A N 1
ATOM 1116 C CA . ASN A 1 135 ? -8.626 10.106 7.663 1.00 85.00 135 ASN A CA 1
ATOM 1117 C C . ASN A 1 135 ? -9.816 9.381 8.308 1.00 85.00 135 ASN A C 1
ATOM 1119 O O . ASN A 1 135 ? -10.301 9.791 9.362 1.00 85.00 135 ASN A O 1
ATOM 1123 N N . ASP A 1 136 ? -10.244 8.275 7.700 1.00 83.00 136 ASP A N 1
ATOM 1124 C CA . ASP A 1 136 ? -11.296 7.410 8.231 1.00 83.00 136 ASP A CA 1
ATOM 1125 C C . ASP A 1 136 ? -10.903 6.844 9.606 1.00 83.00 136 ASP A C 1
ATOM 1127 O O . ASP A 1 136 ? -11.699 6.884 10.545 1.00 83.00 136 ASP A O 1
ATOM 1131 N N . LEU A 1 137 ? -9.655 6.385 9.759 1.00 81.88 137 LEU A N 1
ATOM 1132 C CA . LEU A 1 137 ? -9.147 5.864 11.028 1.00 81.88 137 LEU A CA 1
ATOM 1133 C C . LEU A 1 137 ? -8.99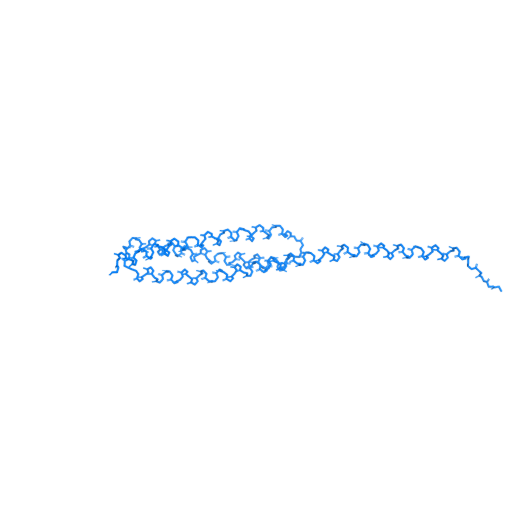1 6.961 12.092 1.00 81.88 137 LEU A C 1
ATOM 1135 O O . LEU A 1 137 ? -9.382 6.753 13.238 1.00 81.88 137 LEU A O 1
ATOM 1139 N N . ALA A 1 138 ? -8.502 8.144 11.707 1.00 84.50 138 ALA A N 1
ATOM 1140 C CA . ALA A 1 138 ? -8.416 9.302 12.600 1.00 84.50 138 ALA A CA 1
ATOM 1141 C C . ALA A 1 138 ? -9.797 9.717 13.136 1.00 84.50 138 ALA A C 1
ATOM 1143 O O . ALA A 1 138 ? -9.948 9.995 14.320 1.00 84.50 138 ALA A O 1
ATOM 1144 N N 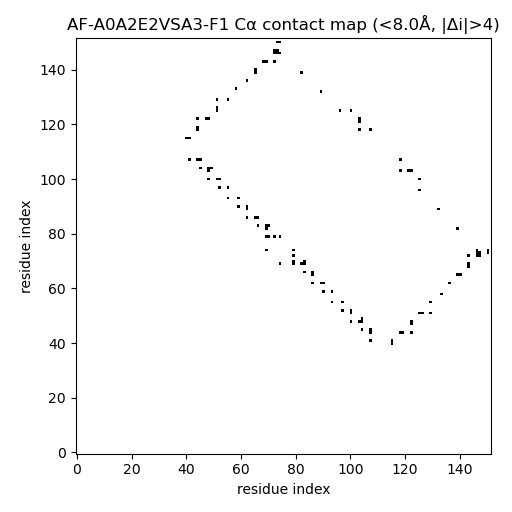. THR A 1 139 ? -10.833 9.662 12.294 1.00 84.75 139 THR A N 1
ATOM 1145 C CA . THR A 1 139 ? -12.213 9.968 12.705 1.00 84.75 139 THR A CA 1
ATOM 1146 C C . THR A 1 139 ? -12.731 8.981 13.759 1.00 84.75 139 THR A C 1
ATOM 1148 O O . THR A 1 139 ? -13.491 9.357 14.653 1.00 84.75 139 THR A O 1
ATOM 1151 N N . VAL A 1 140 ? -12.352 7.702 13.663 1.00 81.69 140 VAL A N 1
ATOM 1152 C CA . VAL A 1 140 ? -12.708 6.691 14.671 1.00 81.69 140 VAL A CA 1
ATOM 1153 C C . VAL A 1 140 ? -11.960 6.939 15.979 1.00 81.69 140 VAL A C 1
ATOM 1155 O O . VAL A 1 140 ? -12.571 6.846 17.044 1.00 81.69 140 VAL A O 1
ATOM 1158 N N . ASP A 1 141 ? -10.671 7.274 15.905 1.00 82.94 141 ASP A N 1
ATOM 1159 C CA . ASP A 1 141 ? -9.862 7.587 17.085 1.00 82.94 141 ASP A CA 1
ATOM 1160 C C . ASP A 1 141 ? -10.402 8.815 17.832 1.00 82.94 141 ASP A C 1
ATOM 1162 O O . ASP A 1 141 ? -10.594 8.762 19.046 1.00 82.94 141 ASP A O 1
ATOM 1166 N N . ASP A 1 142 ? -10.788 9.872 17.114 1.00 84.75 142 ASP A N 1
ATOM 1167 C CA . ASP A 1 142 ? -11.423 11.059 17.698 1.00 84.75 142 ASP A CA 1
ATOM 1168 C C . ASP A 1 142 ? -12.722 10.716 18.437 1.00 84.75 142 ASP A C 1
ATOM 1170 O O . ASP A 1 142 ? -12.943 11.167 19.564 1.00 84.75 142 ASP A O 1
ATOM 1174 N N . LYS A 1 143 ? -13.573 9.865 17.848 1.00 80.44 143 LYS A N 1
ATOM 1175 C CA . LYS A 1 143 ? -14.810 9.403 18.501 1.00 80.44 143 LYS A CA 1
ATOM 1176 C C . LYS A 1 143 ? -14.529 8.590 19.763 1.00 80.44 143 LYS A C 1
ATOM 1178 O O . LYS A 1 143 ? -15.239 8.742 20.757 1.00 80.44 143 LYS A O 1
ATOM 1183 N N . LEU A 1 144 ? -13.497 7.749 19.748 1.00 79.31 144 LEU A N 1
ATOM 1184 C CA . LEU A 1 144 ? -13.071 6.989 20.924 1.00 79.31 144 LEU A CA 1
ATOM 1185 C C . LEU A 1 144 ? -12.504 7.892 22.017 1.00 79.31 144 LEU A C 1
ATOM 1187 O O . LEU A 1 144 ? -12.803 7.685 23.193 1.00 79.31 144 LEU A O 1
ATOM 1191 N N . ASN A 1 145 ? -11.708 8.891 21.644 1.00 82.75 145 ASN A N 1
ATOM 1192 C CA . ASN A 1 145 ? -11.133 9.853 22.577 1.00 82.75 145 ASN A CA 1
ATOM 1193 C C . ASN A 1 145 ? -12.222 10.720 23.216 1.00 82.75 145 ASN A C 1
ATOM 1195 O O . ASN A 1 145 ? -12.213 10.893 24.434 1.00 82.75 145 ASN A O 1
ATOM 1199 N N . TYR A 1 146 ? -13.203 11.171 22.429 1.00 79.44 146 TYR A N 1
ATOM 1200 C CA . TYR A 1 146 ? -14.400 11.834 22.943 1.00 79.44 146 TYR A CA 1
ATOM 1201 C C . TYR A 1 146 ? -15.131 10.930 23.942 1.00 79.44 146 TYR A C 1
ATOM 1203 O O . TYR A 1 146 ? -15.334 11.306 25.093 1.00 79.44 146 TYR A O 1
ATOM 1211 N N . ALA A 1 147 ? -15.440 9.688 23.566 1.00 72.69 147 ALA A N 1
ATOM 1212 C CA . ALA A 1 147 ? -16.115 8.764 24.471 1.00 72.69 147 ALA A CA 1
ATOM 1213 C C . ALA A 1 147 ? -15.322 8.509 25.765 1.00 72.69 147 ALA A C 1
ATOM 1215 O O . ALA A 1 147 ? -15.896 8.424 26.848 1.00 72.69 147 ALA A O 1
ATOM 1216 N N . ARG A 1 148 ? -13.991 8.441 25.685 1.00 76.12 148 ARG A N 1
ATOM 1217 C CA . ARG A 1 148 ? -13.139 8.292 26.867 1.00 76.12 148 ARG A CA 1
ATOM 1218 C C . ARG A 1 148 ? -13.200 9.519 27.780 1.00 76.12 148 ARG A C 1
ATOM 1220 O O . ARG A 1 148 ? -13.179 9.331 28.981 1.00 76.12 148 ARG A O 1
A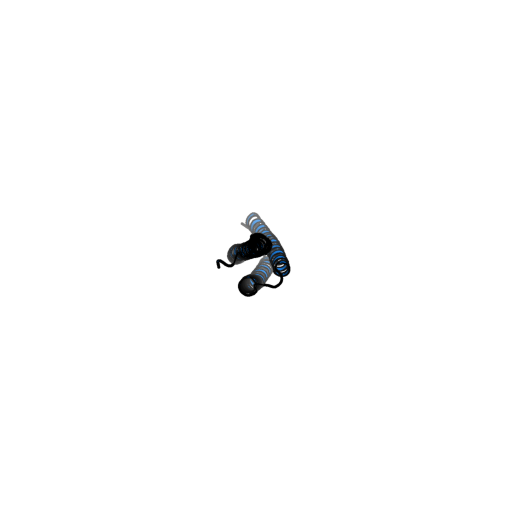TOM 1227 N N . GLN A 1 149 ? -13.286 10.739 27.254 1.00 76.25 149 GLN A N 1
ATOM 1228 C CA . GLN A 1 149 ? -13.341 11.956 28.079 1.00 76.25 149 GLN A CA 1
ATOM 1229 C C . GLN A 1 149 ? -14.673 12.137 28.818 1.00 76.25 149 GLN A C 1
ATOM 1231 O O . GLN A 1 149 ? -14.685 12.700 29.908 1.00 76.25 149 GLN A O 1
ATOM 1236 N N . TYR A 1 150 ? -15.783 11.681 28.231 1.00 66.50 150 TYR A N 1
ATOM 1237 C CA . TYR A 1 150 ? -17.128 11.926 28.769 1.00 66.50 150 TYR A CA 1
ATOM 1238 C C . TYR A 1 150 ? -17.748 10.724 29.503 1.00 66.50 150 TYR A C 1
ATOM 1240 O O . TYR A 1 150 ? -18.727 10.911 30.221 1.00 66.50 150 TYR A O 1
ATOM 1248 N N . TYR A 1 151 ? -17.195 9.511 29.355 1.00 61.34 151 TYR A N 1
ATOM 1249 C CA . TYR A 1 151 ? -17.736 8.282 29.966 1.00 61.34 151 TYR A CA 1
ATOM 1250 C C . TYR A 1 151 ? -16.756 7.534 30.905 1.00 61.34 151 TYR A C 1
ATOM 1252 O O . TYR A 1 151 ? -17.040 6.398 31.315 1.00 61.34 151 TYR A O 1
ATOM 1260 N N . THR A 1 152 ? -15.613 8.142 31.258 1.00 54.53 152 THR A N 1
ATOM 1261 C CA . THR A 1 152 ? -14.768 7.723 32.402 1.00 54.53 152 THR A CA 1
ATOM 1262 C C . THR A 1 152 ? -15.281 8.299 33.705 1.00 54.53 152 THR A C 1
ATOM 1264 O O . THR A 1 152 ? -15.460 7.488 34.642 1.00 54.53 152 THR A O 1
#